Protein AF-A0A7Z1R4E0-F1 (afdb_monomer_lite)

Secondary structure (DSSP, 8-state):
-HHHHHHHHHHHHHHHHHHHHTSS--S--HHHHHHHHHHHHHHHHHS-TT-HHHHHHHHHHHHHHHHHHHHHHHHHHHHHHHHHHHTHHHHHHHHHHHHHHHSS--SSGGGSTT-PPSS--SSS--SEEEEE-SSSEEEEESSSS-EEEB-SSS--EEE----

Foldseek 3Di:
DLVVQLVVLLVQLLQLLLVQLLAPPPDCDPVSVVSLVVSLVSQLVSFDPVDNVRSNVSSVSSNVSSVNSNVNSNVLQVQQVVFCVVCVVVLVVLQVVVCVVPVAGDQDPVPSPPDDDTSDGDPDHRQWDKHADPQAIFIAGPHDQWGQTDGPPDDRDGPGPPD

Radius of gyration: 21.43 Å; chains: 1; bounding box: 46×34×62 Å

Structure (mmCIF, N/CA/C/O backbone):
data_AF-A0A7Z1R4E0-F1
#
_entry.id   AF-A0A7Z1R4E0-F1
#
loop_
_atom_site.group_PDB
_atom_site.id
_atom_site.type_symbol
_atom_site.label_atom_id
_atom_site.label_alt_id
_atom_site.label_comp_id
_atom_site.label_asym_id
_atom_site.label_entity_id
_atom_site.label_seq_id
_atom_site.pdbx_PDB_ins_code
_atom_site.Cartn_x
_atom_site.Cartn_y
_atom_site.Cartn_z
_atom_site.occupancy
_atom_site.B_iso_or_equiv
_atom_site.auth_seq_id
_atom_site.auth_comp_id
_atom_site.auth_asym_id
_atom_site.auth_atom_id
_atom_site.pdbx_PDB_model_num
ATOM 1 N N . MET A 1 1 ? 12.544 -14.744 -26.810 1.00 80.50 1 MET A N 1
ATOM 2 C CA . MET A 1 1 ? 12.837 -14.644 -25.360 1.00 80.50 1 MET A CA 1
ATOM 3 C C . MET A 1 1 ? 13.083 -13.208 -24.886 1.00 80.50 1 MET A C 1
ATOM 5 O O . MET A 1 1 ? 12.395 -12.792 -23.970 1.00 80.50 1 MET A O 1
ATOM 9 N N . ARG A 1 2 ? 13.963 -12.410 -25.522 1.00 84.06 2 ARG A N 1
ATOM 10 C CA . ARG A 1 2 ? 14.239 -11.011 -25.100 1.00 84.06 2 ARG A CA 1
ATOM 11 C C . ARG A 1 2 ? 13.011 -10.095 -25.040 1.00 84.06 2 ARG A C 1
ATOM 13 O O . ARG A 1 2 ? 12.852 -9.381 -24.065 1.00 84.06 2 ARG A O 1
ATOM 20 N N . VAL A 1 3 ? 12.133 -10.156 -26.043 1.00 86.38 3 VAL A N 1
ATOM 21 C CA . VAL A 1 3 ? 10.902 -9.343 -26.074 1.00 86.38 3 VAL A CA 1
ATOM 22 C C . VAL A 1 3 ? 9.971 -9.690 -24.910 1.00 86.38 3 VAL A C 1
ATOM 24 O O . VAL A 1 3 ? 9.462 -8.793 -24.254 1.00 86.38 3 VAL A O 1
ATOM 27 N N . LEU A 1 4 ? 9.805 -10.980 -24.604 1.00 91.50 4 LEU A N 1
ATOM 28 C CA . LEU A 1 4 ? 8.996 -11.430 -23.469 1.00 91.50 4 LEU A CA 1
ATOM 29 C C . LEU A 1 4 ? 9.580 -10.937 -22.135 1.00 91.50 4 LEU A C 1
ATOM 31 O O . LEU A 1 4 ? 8.850 -10.397 -21.316 1.00 91.50 4 LEU A O 1
ATOM 35 N N . LEU A 1 5 ? 10.901 -11.047 -21.951 1.00 92.62 5 LEU A N 1
ATOM 36 C CA . LEU A 1 5 ? 11.580 -10.515 -20.764 1.00 92.62 5 LEU A CA 1
ATOM 37 C C . LEU A 1 5 ? 11.427 -8.995 -20.644 1.00 92.62 5 LEU A C 1
ATOM 39 O O . LEU A 1 5 ? 11.189 -8.496 -19.551 1.00 92.62 5 LEU A O 1
ATOM 43 N N . LEU A 1 6 ? 11.516 -8.263 -21.757 1.00 90.94 6 LEU A N 1
ATOM 44 C CA . LEU A 1 6 ? 11.304 -6.819 -21.763 1.00 90.94 6 LEU A CA 1
ATOM 45 C C . LEU A 1 6 ? 9.876 -6.468 -21.330 1.00 90.94 6 LEU A C 1
ATOM 47 O O . LEU A 1 6 ? 9.701 -5.599 -20.486 1.00 90.94 6 LEU A O 1
ATOM 51 N N . VAL A 1 7 ? 8.865 -7.170 -21.846 1.00 93.12 7 VAL A N 1
ATOM 52 C CA . VAL A 1 7 ? 7.467 -6.977 -21.427 1.00 93.12 7 VAL A CA 1
ATOM 53 C C . VAL A 1 7 ? 7.299 -7.241 -19.929 1.00 93.12 7 VAL A C 1
ATOM 55 O O . VAL A 1 7 ? 6.649 -6.451 -19.249 1.00 93.12 7 VAL A O 1
ATOM 58 N N . VAL A 1 8 ? 7.928 -8.293 -19.395 1.00 94.88 8 VAL A N 1
ATOM 59 C CA . VAL A 1 8 ? 7.907 -8.588 -17.952 1.00 94.88 8 VAL A CA 1
ATOM 60 C C . VAL A 1 8 ? 8.548 -7.460 -17.142 1.00 94.88 8 VAL A C 1
ATOM 62 O O . VAL A 1 8 ? 7.978 -7.049 -16.137 1.00 94.88 8 VAL A O 1
ATOM 65 N N . VAL A 1 9 ? 9.685 -6.910 -17.582 1.00 93.81 9 VAL A N 1
ATOM 66 C CA . VAL A 1 9 ? 10.341 -5.774 -16.907 1.00 93.81 9 VAL A CA 1
ATOM 67 C C . VAL A 1 9 ? 9.467 -4.520 -16.937 1.00 93.81 9 VAL A C 1
ATOM 69 O O . VAL A 1 9 ? 9.341 -3.839 -15.924 1.00 93.81 9 VAL A O 1
ATOM 72 N N . LEU A 1 10 ? 8.825 -4.225 -18.067 1.00 93.31 10 LEU A N 1
ATOM 73 C CA . LEU A 1 10 ? 7.917 -3.083 -18.190 1.00 93.31 10 LEU A CA 1
ATOM 74 C C . LEU A 1 10 ? 6.690 -3.236 -17.276 1.00 93.31 10 LEU A C 1
ATOM 76 O O . LEU A 1 10 ? 6.317 -2.288 -16.585 1.00 93.31 10 LEU A O 1
ATOM 80 N N . ALA A 1 11 ? 6.108 -4.437 -17.209 1.00 94.62 11 ALA A N 1
ATOM 81 C CA . ALA A 1 11 ? 5.014 -4.742 -16.289 1.00 94.62 11 ALA A CA 1
ATOM 82 C C . ALA A 1 11 ? 5.458 -4.641 -14.819 1.00 94.62 11 ALA A C 1
ATOM 84 O O . ALA A 1 11 ? 4.770 -4.020 -14.011 1.00 94.62 11 ALA A O 1
ATOM 85 N N . ALA A 1 12 ? 6.632 -5.180 -14.478 1.00 93.69 12 ALA A N 1
ATOM 86 C CA . ALA A 1 12 ? 7.207 -5.078 -13.139 1.00 93.69 12 ALA A CA 1
ATOM 87 C C . ALA A 1 12 ? 7.490 -3.623 -12.742 1.00 93.69 12 ALA A C 1
ATOM 89 O O . ALA A 1 12 ? 7.314 -3.262 -11.584 1.00 93.69 12 ALA A O 1
ATOM 90 N N . SER A 1 13 ? 7.873 -2.774 -13.697 1.00 92.12 13 SER A N 1
ATOM 91 C CA . SER A 1 13 ? 8.083 -1.348 -13.466 1.00 92.12 13 SER A CA 1
ATOM 92 C C . SER A 1 13 ? 6.780 -0.638 -13.083 1.00 92.12 13 SER A C 1
ATOM 94 O O . SER A 1 13 ? 6.743 0.080 -12.084 1.00 92.12 13 SER A O 1
ATOM 96 N N . LEU A 1 14 ? 5.688 -0.915 -13.804 1.00 93.19 14 LEU A N 1
ATOM 97 C CA . LEU A 1 14 ? 4.356 -0.392 -13.485 1.00 93.19 14 LEU A CA 1
ATOM 98 C C . LEU A 1 14 ? 3.866 -0.874 -12.109 1.00 93.19 14 LEU A C 1
ATOM 100 O O . LEU A 1 14 ? 3.466 -0.064 -11.273 1.00 93.19 14 LEU A O 1
ATOM 104 N N . VAL A 1 15 ? 3.924 -2.187 -11.861 1.00 92.50 15 VAL A N 1
ATOM 105 C CA . VAL A 1 15 ? 3.482 -2.793 -10.593 1.00 92.50 15 VAL A CA 1
ATOM 106 C C . VAL A 1 15 ? 4.349 -2.320 -9.428 1.00 92.50 15 VAL A C 1
ATOM 108 O O . VAL A 1 15 ? 3.823 -2.011 -8.364 1.00 92.50 15 VAL A O 1
ATOM 111 N N . GLY A 1 16 ? 5.663 -2.205 -9.631 1.00 89.06 16 GLY A N 1
ATOM 112 C CA . GLY A 1 16 ? 6.600 -1.676 -8.647 1.00 89.06 16 GLY A CA 1
ATOM 113 C C . GLY A 1 16 ? 6.265 -0.237 -8.272 1.00 89.06 16 GLY A C 1
ATOM 114 O O . GLY A 1 16 ? 6.111 0.059 -7.091 1.00 89.06 16 GLY A O 1
ATOM 115 N N . GLY A 1 17 ? 6.062 0.641 -9.259 1.00 87.88 17 GLY A N 1
ATOM 116 C CA . GLY A 1 17 ? 5.640 2.020 -9.007 1.00 87.88 17 GLY A CA 1
ATOM 117 C C . GLY A 1 17 ? 4.354 2.084 -8.181 1.00 87.88 17 GLY A C 1
ATOM 118 O O . GLY A 1 17 ? 4.306 2.775 -7.163 1.00 87.88 17 GLY A O 1
ATOM 119 N N . PHE A 1 18 ? 3.345 1.300 -8.571 1.00 88.50 18 PHE A N 1
ATOM 120 C CA . PHE A 1 18 ? 2.064 1.213 -7.865 1.00 88.50 18 PHE A CA 1
ATOM 121 C C . PHE A 1 18 ? 2.222 0.723 -6.423 1.00 88.50 18 PHE A C 1
ATOM 123 O O . PHE A 1 18 ? 1.687 1.326 -5.494 1.00 88.50 18 PHE A O 1
ATOM 130 N N . PHE A 1 19 ? 3.003 -0.336 -6.216 1.00 87.25 19 PHE A N 1
ATOM 131 C CA . PHE A 1 19 ? 3.208 -0.933 -4.903 1.00 87.25 19 PHE A CA 1
ATOM 132 C C . PHE A 1 19 ? 4.004 -0.031 -3.952 1.00 87.25 19 PHE A C 1
ATOM 134 O O . PHE A 1 19 ? 3.676 0.038 -2.767 1.00 87.25 19 PHE A O 1
ATOM 141 N N . PHE A 1 20 ? 5.046 0.651 -4.443 1.00 83.06 20 PHE A N 1
ATOM 142 C CA . PHE A 1 20 ? 5.930 1.467 -3.604 1.00 83.06 20 PHE A CA 1
ATOM 143 C C . PHE A 1 20 ? 5.382 2.859 -3.302 1.00 83.06 20 PHE A C 1
ATOM 145 O O . PHE A 1 20 ? 5.610 3.347 -2.202 1.00 83.06 20 PHE A O 1
ATOM 152 N N . ARG A 1 21 ? 4.597 3.476 -4.198 1.00 77.81 21 ARG A N 1
ATOM 153 C CA . ARG A 1 21 ? 3.810 4.663 -3.811 1.00 77.81 21 ARG A CA 1
ATOM 154 C C . ARG A 1 21 ? 2.690 4.322 -2.839 1.00 77.81 21 ARG A C 1
ATOM 156 O O . ARG A 1 21 ? 2.123 5.202 -2.207 1.00 77.81 21 ARG A O 1
ATOM 163 N N . GLY A 1 22 ? 2.357 3.041 -2.740 1.00 60.88 22 GLY A N 1
ATOM 164 C CA . GLY A 1 22 ? 1.432 2.556 -1.745 1.00 60.88 22 GLY A CA 1
ATOM 165 C C . GLY A 1 22 ? 1.913 2.706 -0.297 1.00 60.88 22 GLY A C 1
ATOM 166 O O . GLY A 1 22 ? 1.099 2.425 0.583 1.00 60.88 22 GLY A O 1
ATOM 167 N N . ASP A 1 23 ? 3.167 3.116 -0.061 1.00 61.47 23 ASP A N 1
ATOM 168 C CA . ASP A 1 23 ? 3.634 3.690 1.208 1.00 61.47 23 ASP A CA 1
ATOM 169 C C . ASP A 1 23 ? 3.347 5.194 1.264 1.00 61.47 23 ASP A C 1
ATOM 171 O O . ASP A 1 23 ? 3.570 5.928 0.301 1.00 61.47 23 ASP A O 1
ATOM 175 N N . VAL A 1 24 ? 2.850 5.650 2.410 1.00 54.19 24 VAL A N 1
ATOM 176 C CA . VAL A 1 24 ? 2.409 7.037 2.641 1.00 54.19 24 VAL A CA 1
ATOM 177 C C . VAL A 1 24 ? 3.581 7.988 2.883 1.00 54.19 24 VAL A C 1
ATOM 179 O O . VAL A 1 24 ? 3.408 9.206 2.790 1.00 54.19 24 VAL A O 1
ATOM 182 N N . ASP A 1 25 ? 4.786 7.459 3.109 1.00 57.22 25 ASP A N 1
ATOM 183 C CA . ASP A 1 25 ? 6.001 8.260 3.065 1.00 57.22 25 ASP A CA 1
ATOM 184 C C . ASP A 1 25 ? 6.111 8.905 1.680 1.00 57.22 25 ASP A C 1
ATOM 186 O O . ASP A 1 25 ? 6.398 8.277 0.662 1.00 57.22 25 ASP A O 1
ATOM 190 N N . HIS A 1 26 ? 5.856 10.214 1.623 1.00 54.84 26 HIS A N 1
ATOM 191 C CA . HIS A 1 26 ? 6.003 10.980 0.387 1.00 54.84 26 HIS A CA 1
ATOM 192 C C . HIS A 1 26 ? 7.460 11.035 -0.089 1.00 54.84 26 HIS A C 1
ATOM 194 O O . HIS A 1 26 ? 7.712 11.477 -1.215 1.00 54.84 26 HIS A O 1
ATOM 200 N N . SER A 1 27 ? 8.399 10.604 0.758 1.00 63.50 27 SER A N 1
ATOM 201 C CA . SER A 1 27 ? 9.791 10.405 0.404 1.00 63.50 27 SER A CA 1
ATOM 202 C C . SER A 1 27 ? 9.921 9.208 -0.540 1.00 63.50 27 SER A C 1
ATOM 204 O O . SER A 1 27 ? 9.254 8.182 -0.421 1.00 63.50 27 SER A O 1
ATOM 206 N N . VAL A 1 28 ? 10.779 9.347 -1.547 1.00 68.12 28 VAL A N 1
ATOM 207 C CA . VAL A 1 28 ? 11.086 8.218 -2.421 1.00 68.12 28 VAL A CA 1
ATOM 208 C C . VAL A 1 28 ? 11.915 7.233 -1.602 1.00 68.12 28 VAL A C 1
ATOM 210 O O . VAL A 1 28 ? 13.084 7.492 -1.318 1.00 68.12 28 VAL A O 1
ATOM 213 N N . SER A 1 29 ? 11.303 6.122 -1.194 1.00 78.38 29 SER A N 1
ATOM 214 C CA . SER A 1 29 ? 11.985 5.109 -0.392 1.00 78.38 29 SER A CA 1
ATOM 215 C C . SER A 1 29 ? 13.183 4.531 -1.157 1.00 78.38 29 SER A C 1
ATOM 217 O O . SER A 1 29 ? 13.137 4.343 -2.378 1.00 78.38 29 SER A O 1
ATOM 219 N N . ALA A 1 30 ? 14.279 4.226 -0.453 1.00 83.88 30 ALA A N 1
ATOM 220 C CA . ALA A 1 30 ? 15.461 3.622 -1.075 1.00 83.88 30 ALA A CA 1
ATOM 221 C C . ALA A 1 30 ? 15.127 2.351 -1.896 1.00 83.88 30 ALA A C 1
ATOM 223 O O . ALA A 1 30 ? 15.632 2.227 -3.015 1.00 83.88 30 ALA A O 1
ATOM 224 N N . PRO A 1 31 ? 14.225 1.451 -1.441 1.00 86.06 31 PRO A N 1
ATOM 225 C CA . PRO A 1 31 ? 13.770 0.317 -2.244 1.00 86.06 31 PRO A CA 1
ATOM 226 C C . PRO A 1 31 ? 13.105 0.720 -3.566 1.00 86.06 31 PRO A C 1
ATOM 228 O O . PRO A 1 31 ? 13.364 0.086 -4.588 1.00 86.06 31 PRO A O 1
ATOM 231 N N . ALA A 1 32 ? 12.300 1.789 -3.581 1.00 87.00 32 ALA A N 1
ATOM 232 C CA . ALA A 1 32 ? 11.655 2.273 -4.799 1.00 87.00 32 ALA A CA 1
ATOM 233 C C . ALA A 1 32 ? 12.684 2.746 -5.836 1.00 87.00 32 ALA A C 1
ATOM 235 O O . ALA A 1 32 ? 12.584 2.391 -7.012 1.00 87.00 32 ALA A O 1
ATOM 236 N N . VAL A 1 33 ? 13.708 3.489 -5.396 1.00 88.94 33 VAL A N 1
ATOM 237 C CA . VAL A 1 33 ? 14.808 3.940 -6.265 1.00 88.94 33 VAL A CA 1
ATOM 238 C C . VAL A 1 33 ? 15.584 2.751 -6.823 1.00 88.94 33 VAL A C 1
ATOM 240 O O . VAL A 1 33 ? 15.899 2.728 -8.015 1.00 88.94 33 VAL A O 1
ATOM 243 N N . ILE A 1 34 ? 15.873 1.750 -5.987 1.00 91.00 34 ILE A N 1
ATOM 244 C CA . ILE A 1 34 ? 16.573 0.530 -6.403 1.00 91.00 34 ILE A CA 1
ATOM 245 C C . ILE A 1 34 ? 15.758 -0.203 -7.472 1.00 91.00 34 ILE A C 1
ATOM 247 O O . ILE A 1 34 ? 16.294 -0.531 -8.529 1.00 91.00 34 ILE A O 1
ATOM 251 N N . VAL A 1 35 ? 14.461 -0.413 -7.245 1.00 91.19 35 VAL A N 1
ATOM 252 C CA . VAL A 1 35 ? 13.577 -1.130 -8.180 1.00 91.19 35 VAL A CA 1
ATOM 253 C C . VAL A 1 35 ? 13.442 -0.381 -9.501 1.00 91.19 35 VAL A C 1
ATOM 255 O O . VAL A 1 35 ? 13.573 -0.998 -10.560 1.00 91.19 35 VAL A O 1
ATOM 258 N N . LEU A 1 36 ? 13.251 0.940 -9.461 1.00 93.06 36 LEU A N 1
ATOM 259 C CA . LEU A 1 36 ? 13.246 1.783 -10.655 1.00 93.06 36 LEU A CA 1
ATOM 260 C C . LEU A 1 36 ? 14.563 1.639 -11.429 1.00 93.06 36 LEU A C 1
ATOM 262 O O . LEU A 1 36 ? 14.547 1.370 -12.629 1.00 93.06 36 LEU A O 1
ATOM 266 N N . SER A 1 37 ? 15.698 1.757 -10.737 1.00 92.94 37 SER A N 1
ATOM 267 C CA . SER A 1 37 ? 17.030 1.667 -11.345 1.00 92.94 37 SER A CA 1
ATOM 268 C C . SER A 1 37 ? 17.261 0.304 -11.999 1.00 92.94 37 SER A C 1
ATOM 270 O O . SER A 1 37 ? 17.707 0.237 -13.144 1.00 92.94 37 SER A O 1
ATOM 272 N N . VAL A 1 38 ? 16.895 -0.787 -11.319 1.00 94.50 38 VAL A N 1
ATOM 273 C CA . VAL A 1 38 ? 16.990 -2.153 -11.853 1.00 94.50 38 VAL A CA 1
ATOM 274 C C . VAL A 1 38 ? 16.097 -2.323 -13.081 1.00 94.50 38 VAL A C 1
ATOM 276 O O . VAL A 1 38 ? 16.554 -2.869 -14.082 1.00 94.50 38 VAL A O 1
ATOM 279 N N . CYS A 1 39 ? 14.856 -1.826 -13.051 1.00 92.50 39 CYS A N 1
ATOM 280 C CA . CYS A 1 39 ? 13.940 -1.923 -14.190 1.00 92.50 39 CYS A CA 1
ATOM 281 C C . CYS A 1 39 ? 14.452 -1.141 -15.406 1.00 92.50 39 CYS A C 1
ATOM 283 O O . CYS A 1 39 ? 14.413 -1.653 -16.524 1.00 92.50 39 CYS A O 1
ATOM 285 N N . VAL A 1 40 ? 14.971 0.071 -15.198 1.00 93.62 40 VAL A N 1
ATOM 286 C CA . VAL A 1 40 ? 15.526 0.916 -16.266 1.00 93.62 40 VAL A CA 1
ATOM 287 C C . VAL A 1 40 ? 16.773 0.276 -16.880 1.00 93.62 40 VAL A C 1
ATOM 289 O O . VAL A 1 40 ? 16.865 0.171 -18.103 1.00 93.62 40 VAL A O 1
ATOM 292 N N . LEU A 1 41 ? 17.702 -0.217 -16.053 1.00 93.25 41 LEU A N 1
ATOM 293 C CA . LEU A 1 41 ? 18.907 -0.909 -16.523 1.00 93.25 41 LEU A CA 1
ATOM 294 C C . LEU A 1 41 ? 18.563 -2.213 -17.252 1.00 93.25 41 LEU A C 1
ATOM 296 O O . LEU A 1 41 ? 19.108 -2.489 -18.320 1.00 93.25 41 LEU A O 1
ATOM 300 N N . ALA A 1 42 ? 17.631 -3.004 -16.718 1.00 91.94 42 ALA A N 1
ATOM 301 C CA . ALA A 1 42 ? 17.180 -4.231 -17.363 1.00 91.94 42 ALA A CA 1
ATOM 302 C C . ALA A 1 42 ? 16.495 -3.944 -18.708 1.00 91.94 42 ALA A C 1
ATOM 304 O O . ALA A 1 42 ? 16.758 -4.646 -19.684 1.00 91.94 42 ALA A O 1
ATOM 305 N N . ALA A 1 43 ? 15.672 -2.895 -18.799 1.00 90.06 43 ALA A N 1
ATOM 306 C CA . ALA A 1 43 ? 15.035 -2.483 -20.047 1.00 90.06 43 ALA A CA 1
ATOM 307 C C . ALA A 1 43 ? 16.057 -1.996 -21.091 1.00 90.06 43 ALA A C 1
ATOM 309 O O . ALA A 1 43 ? 15.943 -2.358 -22.264 1.00 90.06 43 ALA A O 1
ATOM 310 N N . ASP A 1 44 ? 17.089 -1.253 -20.677 1.00 91.25 44 ASP A N 1
ATOM 311 C CA . ASP A 1 44 ? 18.187 -0.841 -21.562 1.00 91.25 44 ASP A CA 1
ATOM 312 C C . ASP A 1 44 ? 18.981 -2.045 -22.104 1.00 91.25 44 ASP A C 1
ATOM 314 O O . ASP A 1 44 ? 19.273 -2.111 -23.304 1.00 91.25 44 ASP A O 1
ATOM 318 N N . LEU A 1 45 ? 19.298 -3.020 -21.242 1.00 90.06 45 LEU A N 1
ATOM 319 C CA . LEU A 1 45 ? 20.043 -4.234 -21.605 1.00 90.06 45 LEU A CA 1
ATOM 320 C C . LEU A 1 45 ? 19.229 -5.191 -22.489 1.00 90.06 45 LEU A C 1
ATOM 322 O O . LEU A 1 45 ? 19.789 -5.864 -23.358 1.00 90.06 45 LEU A O 1
ATOM 326 N N . LEU A 1 46 ? 17.913 -5.266 -22.271 1.00 89.12 46 LEU A N 1
ATOM 327 C CA . LEU A 1 46 ? 16.996 -6.121 -23.033 1.00 89.12 46 LEU A CA 1
ATOM 328 C C . LEU A 1 46 ? 16.496 -5.471 -24.330 1.00 89.12 46 LEU A C 1
ATOM 330 O O . LEU A 1 46 ? 15.978 -6.181 -25.200 1.00 89.12 46 LEU A O 1
ATOM 334 N N . GLY A 1 47 ? 16.672 -4.155 -24.479 1.00 82.06 47 GLY A N 1
ATOM 335 C CA . GLY A 1 47 ? 16.392 -3.418 -25.707 1.00 82.06 47 GLY A CA 1
ATOM 336 C C . GLY A 1 47 ? 17.189 -3.930 -26.916 1.00 82.06 47 GLY A C 1
ATOM 337 O O . GLY A 1 47 ? 18.128 -4.722 -26.805 1.00 82.06 47 GLY A O 1
ATOM 338 N N . SER A 1 48 ? 16.801 -3.500 -28.121 1.00 83.19 48 SER A N 1
ATOM 339 C CA . SER A 1 48 ? 17.404 -4.021 -29.357 1.00 83.19 48 SER A CA 1
ATOM 340 C C . SER A 1 48 ? 18.921 -3.772 -29.396 1.00 83.19 48 SER A C 1
ATOM 342 O O . SER A 1 48 ? 19.347 -2.617 -29.402 1.00 83.19 48 SER A O 1
ATOM 344 N N . PRO A 1 49 ? 19.768 -4.814 -29.512 1.00 78.19 49 PRO A N 1
ATOM 345 C CA . PRO A 1 49 ? 21.224 -4.648 -29.492 1.00 78.19 49 PRO A CA 1
ATOM 346 C C . PRO A 1 49 ? 21.748 -3.881 -30.712 1.00 78.19 49 PRO A C 1
ATOM 348 O O . PRO A 1 49 ? 22.856 -3.358 -30.686 1.00 78.19 49 PRO A O 1
ATOM 351 N N . LYS A 1 50 ? 20.952 -3.820 -31.787 1.00 82.75 50 LYS A N 1
ATOM 352 C CA . LYS A 1 50 ? 21.316 -3.178 -33.053 1.00 82.75 50 LYS A CA 1
ATOM 353 C C . LYS A 1 50 ? 21.003 -1.682 -33.083 1.00 82.75 50 LYS A C 1
ATOM 355 O O . LYS A 1 50 ? 21.446 -1.001 -33.997 1.00 82.75 50 LYS A O 1
ATOM 360 N N . SER A 1 51 ? 20.226 -1.173 -32.125 1.00 86.44 51 SER A N 1
ATOM 361 C CA . SER A 1 51 ? 19.772 0.215 -32.127 1.00 86.44 51 SER A CA 1
ATOM 362 C C . SER A 1 51 ? 19.871 0.831 -30.738 1.00 86.44 51 SER A C 1
ATOM 364 O O . SER A 1 51 ? 19.126 0.484 -29.820 1.00 86.44 51 SER A O 1
ATOM 366 N N . ARG A 1 52 ? 20.773 1.808 -30.601 1.00 87.12 52 ARG A N 1
ATOM 367 C CA . ARG A 1 52 ? 20.919 2.599 -29.374 1.00 87.12 52 ARG A CA 1
ATOM 368 C C . ARG A 1 52 ? 19.644 3.384 -29.049 1.00 87.12 52 ARG A C 1
ATOM 370 O O . ARG A 1 52 ? 19.294 3.497 -27.881 1.00 87.12 52 ARG A O 1
ATOM 377 N N . THR A 1 53 ? 18.920 3.861 -30.064 1.00 88.88 53 THR A N 1
ATOM 378 C CA . THR A 1 53 ? 17.654 4.586 -29.869 1.00 88.88 53 THR A CA 1
ATOM 379 C C . THR A 1 53 ? 16.556 3.673 -29.335 1.00 88.88 53 THR A C 1
ATOM 381 O O . THR A 1 53 ? 15.809 4.078 -28.452 1.00 88.88 53 THR A O 1
ATOM 384 N N . ALA A 1 54 ? 16.499 2.417 -29.787 1.00 85.81 54 ALA A N 1
ATOM 385 C CA . ALA A 1 54 ? 15.539 1.441 -29.275 1.00 85.81 54 ALA A CA 1
ATOM 386 C C . ALA A 1 54 ? 15.817 1.053 -27.810 1.00 85.81 54 ALA A C 1
ATOM 388 O O . ALA A 1 54 ? 14.877 0.850 -27.047 1.00 85.81 54 ALA A O 1
ATOM 389 N N . ARG A 1 55 ? 17.093 0.975 -27.404 1.00 88.81 55 ARG A N 1
ATOM 390 C CA . ARG A 1 55 ? 17.487 0.726 -26.003 1.00 88.81 55 ARG A CA 1
ATOM 391 C C . ARG A 1 55 ? 17.115 1.889 -25.089 1.00 88.81 55 ARG A C 1
ATOM 393 O O . ARG A 1 55 ? 16.423 1.683 -24.097 1.00 88.81 55 ARG A O 1
ATOM 400 N N . MET A 1 56 ? 17.468 3.113 -25.491 1.00 89.56 56 MET A N 1
ATOM 401 C CA . MET A 1 56 ? 17.070 4.319 -24.759 1.00 89.56 56 MET A CA 1
ATOM 402 C C . MET A 1 56 ? 15.545 4.448 -24.679 1.00 89.56 56 MET A C 1
ATOM 404 O O . MET A 1 56 ? 15.020 4.765 -23.618 1.00 89.56 56 MET A O 1
ATOM 408 N N . GLY A 1 57 ? 14.825 4.139 -25.762 1.00 91.62 57 GLY A N 1
ATOM 409 C CA . GLY A 1 57 ? 13.362 4.131 -25.769 1.00 91.62 57 GLY A CA 1
ATOM 410 C C . GLY A 1 57 ? 12.765 3.149 -24.757 1.00 91.62 57 GLY A C 1
ATOM 411 O O . GLY A 1 57 ? 11.836 3.509 -24.041 1.00 91.62 57 GLY A O 1
ATOM 412 N N . ALA A 1 58 ? 13.325 1.941 -24.640 1.00 90.62 58 ALA A N 1
ATOM 413 C CA . ALA A 1 58 ? 12.890 0.949 -23.656 1.00 90.62 58 ALA A CA 1
ATOM 414 C C . ALA A 1 58 ? 13.150 1.403 -22.207 1.00 90.62 58 ALA A C 1
ATOM 416 O O . ALA A 1 58 ? 12.276 1.257 -21.353 1.00 90.62 58 ALA A O 1
ATOM 417 N N . ALA A 1 59 ? 14.318 1.994 -21.943 1.00 92.19 59 ALA A N 1
ATOM 418 C CA . ALA A 1 59 ? 14.678 2.545 -20.637 1.00 92.19 59 ALA A CA 1
ATOM 419 C C . ALA A 1 59 ? 13.750 3.699 -20.216 1.00 92.19 59 ALA A C 1
ATOM 421 O O . ALA A 1 59 ? 13.236 3.713 -19.097 1.00 92.19 59 ALA A O 1
ATOM 422 N N . VAL A 1 60 ? 13.485 4.637 -21.134 1.00 94.81 60 VAL A N 1
ATOM 423 C CA . VAL A 1 60 ? 12.547 5.748 -20.910 1.00 94.81 60 VAL A CA 1
ATOM 424 C C . VAL A 1 60 ? 11.139 5.217 -20.662 1.00 94.81 60 VAL A C 1
ATOM 426 O O . VAL A 1 60 ? 10.483 5.654 -19.721 1.00 94.81 60 VAL A O 1
ATOM 429 N N . LEU A 1 61 ? 10.685 4.243 -21.456 1.00 94.50 61 LEU A N 1
ATOM 430 C CA . LEU A 1 61 ? 9.364 3.646 -21.286 1.00 94.50 61 LEU A CA 1
ATOM 431 C C . LEU A 1 61 ? 9.208 2.974 -19.917 1.00 94.50 61 LEU A C 1
ATOM 433 O O . LEU A 1 61 ? 8.169 3.143 -19.287 1.00 94.50 61 LEU A O 1
ATOM 437 N N . ALA A 1 62 ? 10.233 2.268 -19.429 1.00 93.94 62 ALA A N 1
ATOM 438 C CA . ALA A 1 62 ? 10.224 1.710 -18.078 1.00 93.94 62 ALA A CA 1
ATOM 439 C C . ALA A 1 62 ? 10.064 2.817 -17.023 1.00 93.94 62 ALA A C 1
ATOM 441 O O . ALA A 1 62 ? 9.171 2.741 -16.187 1.00 93.94 62 ALA A O 1
ATOM 442 N N . GLY A 1 63 ? 10.849 3.896 -17.112 1.00 93.69 63 GLY A N 1
ATOM 443 C CA . GLY A 1 63 ? 10.724 5.034 -16.194 1.00 93.69 63 GLY A CA 1
ATOM 444 C C . GLY A 1 63 ? 9.334 5.683 -16.216 1.00 93.69 63 GLY A C 1
ATOM 445 O O . GLY A 1 63 ? 8.769 5.973 -15.162 1.00 93.69 63 GLY A O 1
ATOM 446 N N . VAL A 1 64 ? 8.747 5.854 -17.404 1.00 96.00 64 VAL A N 1
ATOM 447 C CA . VAL A 1 64 ? 7.383 6.384 -17.561 1.00 96.00 64 VAL A CA 1
ATOM 448 C C . VAL A 1 64 ? 6.354 5.445 -16.935 1.00 96.00 64 VAL A C 1
ATOM 450 O O . VAL A 1 64 ? 5.493 5.905 -16.189 1.00 96.00 64 VAL A O 1
ATOM 453 N N . LEU A 1 65 ? 6.442 4.138 -17.186 1.00 95.00 65 LEU A N 1
ATOM 454 C CA . LEU A 1 65 ? 5.527 3.159 -16.595 1.00 95.00 65 LEU A CA 1
ATOM 455 C C . LEU A 1 65 ? 5.638 3.122 -15.072 1.00 95.00 65 LEU A C 1
ATOM 457 O O . LEU A 1 65 ? 4.611 3.069 -14.400 1.00 95.00 65 LEU A O 1
ATOM 461 N N . PHE A 1 66 ? 6.849 3.221 -14.524 1.00 93.94 66 PHE A N 1
ATOM 462 C CA . PHE A 1 66 ? 7.036 3.355 -13.083 1.00 93.94 66 PHE A CA 1
ATOM 463 C C . PHE A 1 66 ? 6.334 4.601 -12.538 1.00 93.94 66 PHE A C 1
ATOM 465 O O . PHE A 1 66 ? 5.608 4.509 -11.554 1.00 93.94 66 PHE A O 1
ATOM 472 N N . ALA A 1 67 ? 6.503 5.756 -13.189 1.00 91.69 67 ALA A N 1
ATOM 473 C CA . ALA A 1 67 ? 5.872 7.007 -12.769 1.00 91.69 67 ALA A CA 1
ATOM 474 C C . ALA A 1 67 ? 4.336 6.944 -12.852 1.00 91.69 67 ALA A C 1
ATOM 476 O O . ALA A 1 67 ? 3.646 7.435 -11.959 1.00 91.69 67 ALA A O 1
ATOM 477 N N . VAL A 1 68 ? 3.794 6.300 -13.889 1.00 94.00 68 VAL A N 1
ATOM 478 C CA . VAL A 1 68 ? 2.351 6.045 -14.021 1.00 94.00 68 VAL A CA 1
ATOM 479 C C . VAL A 1 68 ? 1.861 5.131 -12.901 1.00 94.00 68 VAL A C 1
ATOM 481 O O . VAL A 1 68 ? 0.866 5.446 -12.253 1.00 94.00 68 VAL A O 1
ATOM 484 N N . GLY A 1 69 ? 2.572 4.034 -12.634 1.00 91.25 69 GLY A N 1
ATOM 485 C CA . GLY A 1 69 ? 2.258 3.125 -11.534 1.00 91.25 69 GLY A CA 1
ATOM 486 C C . GLY A 1 69 ? 2.251 3.860 -10.202 1.00 91.25 69 GLY A C 1
ATOM 487 O O . GLY A 1 69 ? 1.278 3.778 -9.461 1.00 91.25 69 GLY A O 1
ATOM 488 N N . TRP A 1 70 ? 3.289 4.658 -9.955 1.00 89.31 70 TRP A N 1
ATOM 489 C CA . TRP A 1 70 ? 3.415 5.513 -8.781 1.00 89.31 70 TRP A CA 1
ATOM 490 C C . TRP A 1 70 ? 2.202 6.434 -8.631 1.00 89.31 70 TRP A C 1
ATOM 492 O O . TRP A 1 70 ? 1.524 6.405 -7.610 1.00 89.31 70 TRP A O 1
ATOM 502 N N . TYR A 1 71 ? 1.849 7.191 -9.669 1.00 89.44 71 TYR A N 1
ATOM 503 C CA . TYR A 1 71 ? 0.673 8.062 -9.646 1.00 89.44 71 TYR A CA 1
ATOM 504 C C . TYR A 1 71 ? -0.626 7.304 -9.314 1.00 89.44 71 TYR A C 1
ATOM 506 O O . TYR A 1 71 ? -1.397 7.747 -8.461 1.00 89.44 71 TYR A O 1
ATOM 514 N N . LEU A 1 72 ? -0.849 6.143 -9.938 1.00 91.06 72 LEU A N 1
ATOM 515 C CA . LEU A 1 72 ? -2.030 5.312 -9.690 1.00 91.06 72 LEU A CA 1
ATOM 516 C C . LEU A 1 72 ? -2.072 4.762 -8.258 1.00 91.06 72 LEU A C 1
ATOM 518 O O . LEU A 1 72 ? -3.127 4.813 -7.630 1.00 91.06 72 LEU A O 1
ATOM 522 N N . GLY A 1 73 ? -0.939 4.300 -7.722 1.00 87.69 73 GLY A N 1
ATOM 523 C CA . GLY A 1 73 ? -0.838 3.841 -6.333 1.00 87.69 73 GLY A CA 1
ATOM 524 C C . GLY A 1 73 ? -1.121 4.963 -5.331 1.00 87.69 73 GLY A C 1
ATOM 525 O O . GLY A 1 73 ? -1.767 4.741 -4.312 1.00 87.69 73 GLY A O 1
ATOM 526 N N . GLY A 1 74 ? -0.719 6.196 -5.655 1.00 84.50 74 GLY A N 1
ATOM 527 C CA . GLY A 1 74 ? -1.027 7.373 -4.840 1.00 84.50 74 GLY A CA 1
ATOM 528 C C . GLY A 1 74 ? -2.518 7.703 -4.815 1.00 84.50 74 GLY A C 1
ATOM 529 O O . GLY A 1 74 ? -3.061 7.986 -3.753 1.00 84.50 74 GLY A O 1
ATOM 530 N N . ARG A 1 75 ? -3.192 7.614 -5.968 1.00 87.12 75 ARG A N 1
ATOM 531 C CA . ARG A 1 75 ? -4.647 7.806 -6.046 1.00 87.12 75 ARG A CA 1
ATOM 532 C C . ARG A 1 75 ? -5.424 6.720 -5.312 1.00 87.12 75 ARG A C 1
ATOM 534 O O . ARG A 1 75 ? -6.442 7.025 -4.702 1.00 87.12 75 ARG A O 1
ATOM 541 N N . GLU A 1 76 ? -4.968 5.472 -5.386 1.00 88.25 76 GLU A N 1
ATOM 542 C CA . GLU A 1 76 ? -5.563 4.364 -4.633 1.00 88.25 76 GLU A CA 1
ATOM 543 C C . GLU A 1 76 ? -5.452 4.611 -3.125 1.00 88.25 76 GLU A C 1
ATOM 545 O O . GLU A 1 76 ? -6.442 4.502 -2.407 1.00 88.25 76 GLU A O 1
ATOM 550 N N . LEU A 1 77 ? -4.266 4.997 -2.656 1.00 84.50 77 LEU A N 1
ATOM 551 C CA . LEU A 1 77 ? -4.033 5.324 -1.257 1.00 84.50 77 LEU A CA 1
ATOM 552 C C . LEU A 1 77 ? -4.904 6.500 -0.788 1.00 84.50 77 LEU A C 1
ATOM 554 O O . LEU A 1 77 ? -5.512 6.422 0.273 1.00 84.50 77 LEU A O 1
ATOM 558 N N . GLU A 1 78 ? -5.001 7.570 -1.578 1.00 83.31 78 GLU A N 1
ATOM 559 C CA . GLU A 1 78 ? -5.861 8.718 -1.269 1.00 83.31 78 GLU A CA 1
ATOM 560 C C . GLU A 1 78 ? -7.340 8.315 -1.192 1.00 83.31 78 GLU A C 1
ATOM 562 O O . GLU A 1 78 ? -8.041 8.702 -0.258 1.00 83.31 78 GLU A O 1
ATOM 567 N N . ALA A 1 79 ? -7.806 7.490 -2.133 1.00 86.31 79 ALA A N 1
ATOM 568 C CA . ALA A 1 79 ? -9.163 6.960 -2.113 1.00 86.31 79 ALA A CA 1
ATOM 569 C C . ALA A 1 79 ? -9.419 6.093 -0.870 1.00 86.31 79 ALA A C 1
ATOM 571 O O . ALA A 1 79 ? -10.448 6.263 -0.223 1.00 86.31 79 ALA A O 1
ATOM 572 N N . ALA A 1 80 ? -8.477 5.220 -0.501 1.00 86.19 80 ALA A N 1
ATOM 573 C CA . ALA A 1 80 ? -8.591 4.373 0.684 1.00 86.19 80 ALA A CA 1
ATOM 574 C C . ALA A 1 80 ? -8.617 5.194 1.983 1.00 86.19 80 ALA A C 1
ATOM 576 O O . ALA A 1 80 ? -9.437 4.935 2.857 1.00 86.19 80 ALA A O 1
ATOM 577 N N . THR A 1 81 ? -7.767 6.215 2.101 1.00 81.62 81 THR A N 1
ATOM 578 C CA . THR A 1 81 ? -7.758 7.110 3.267 1.00 81.62 81 THR A CA 1
ATOM 579 C C . THR A 1 81 ? -9.049 7.920 3.366 1.00 81.62 81 THR A C 1
ATOM 581 O O . THR A 1 81 ? -9.606 8.056 4.454 1.00 81.62 81 THR A O 1
ATOM 584 N N . ASN A 1 82 ? -9.558 8.427 2.239 1.00 84.38 82 ASN A N 1
ATOM 585 C CA . ASN A 1 82 ? -10.833 9.141 2.210 1.00 84.38 82 ASN A CA 1
ATOM 586 C C . ASN A 1 82 ? -12.003 8.227 2.594 1.00 84.38 82 ASN A C 1
ATOM 588 O O . ASN A 1 82 ? -12.873 8.659 3.343 1.00 84.38 82 ASN A O 1
ATOM 592 N N . ASP A 1 83 ? -12.001 6.972 2.138 1.00 86.81 83 ASP A N 1
ATOM 593 C CA . ASP A 1 83 ? -13.007 5.974 2.516 1.00 86.81 83 ASP A CA 1
ATOM 594 C C . ASP A 1 83 ? -12.987 5.700 4.028 1.00 86.81 83 ASP A C 1
ATOM 596 O O . ASP A 1 83 ? -14.024 5.758 4.687 1.00 86.81 83 ASP A O 1
ATOM 600 N N . CYS A 1 84 ? -11.802 5.514 4.621 1.00 83.19 84 CYS A N 1
ATOM 601 C CA . CYS A 1 84 ? -11.670 5.386 6.073 1.00 83.19 84 CYS A CA 1
ATOM 602 C C . CYS A 1 84 ? -12.174 6.623 6.827 1.00 83.19 84 CYS A C 1
ATOM 604 O O . CYS A 1 84 ? -12.834 6.476 7.853 1.00 83.19 84 CYS A O 1
ATOM 606 N N . ALA A 1 85 ? -11.892 7.830 6.331 1.00 81.06 85 ALA A N 1
ATOM 607 C CA . ALA A 1 85 ? -12.343 9.065 6.965 1.00 81.06 85 ALA A CA 1
ATOM 608 C C . ALA A 1 85 ? -13.867 9.241 6.874 1.00 81.06 85 ALA A C 1
ATOM 610 O O . ALA A 1 85 ? -14.497 9.646 7.847 1.00 81.06 85 ALA A O 1
ATOM 611 N N . GLN A 1 86 ? -14.469 8.919 5.726 1.00 84.75 86 GLN A N 1
ATOM 612 C CA . GLN A 1 86 ? -15.915 9.024 5.516 1.00 84.75 86 GLN A CA 1
ATOM 613 C C . GLN A 1 86 ? -16.695 7.999 6.342 1.00 84.75 86 GLN A C 1
ATOM 615 O O . GLN A 1 86 ? -17.751 8.323 6.880 1.00 84.75 86 GLN A O 1
ATOM 620 N N . ARG A 1 87 ? -16.162 6.782 6.472 1.00 85.56 87 ARG A N 1
ATOM 621 C CA . ARG A 1 87 ? -16.823 5.659 7.151 1.00 85.56 87 ARG A CA 1
ATOM 622 C C . ARG A 1 87 ? -16.353 5.460 8.594 1.00 85.56 87 ARG A C 1
ATOM 624 O O . ARG A 1 87 ? -16.685 4.456 9.218 1.00 85.56 87 ARG A O 1
ATOM 631 N N . ALA A 1 88 ? -15.607 6.414 9.152 1.00 81.00 88 ALA A N 1
ATOM 632 C CA . ALA A 1 88 ? -15.101 6.340 10.522 1.00 81.00 88 ALA A CA 1
ATOM 633 C C . ALA A 1 88 ? -16.233 6.175 11.553 1.00 81.00 88 ALA A C 1
ATOM 635 O O . ALA A 1 88 ? -16.116 5.382 12.487 1.00 81.00 88 ALA A O 1
ATOM 636 N N . GLU A 1 89 ? -17.352 6.875 11.355 1.00 80.25 89 GLU A N 1
ATOM 637 C CA . GLU A 1 89 ? -18.503 6.798 12.261 1.00 80.25 89 GLU A CA 1
ATOM 638 C C . GLU A 1 89 ? -19.252 5.462 12.150 1.00 80.25 89 GLU A C 1
ATOM 640 O O . GLU A 1 89 ? -19.713 4.919 13.155 1.00 80.25 89 GLU A O 1
ATOM 645 N N . GLU A 1 90 ? -19.305 4.870 10.953 1.00 87.06 9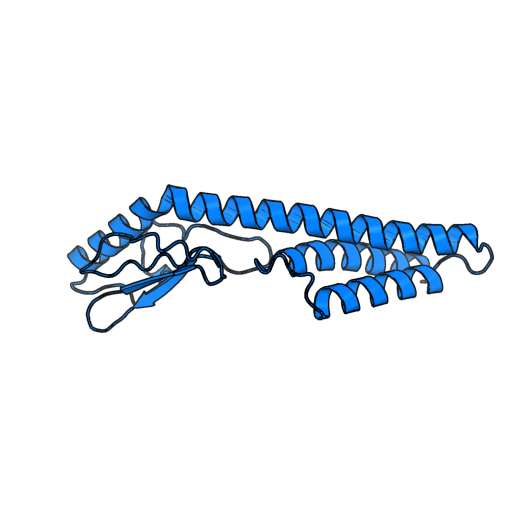0 GLU A N 1
ATOM 646 C CA . GLU A 1 90 ? -19.851 3.521 10.760 1.00 87.06 90 GLU A CA 1
ATOM 647 C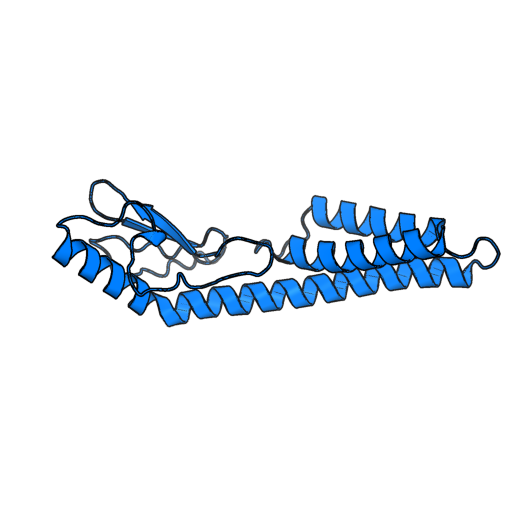 C . GLU A 1 90 ? -19.035 2.484 11.540 1.00 87.06 90 GLU A C 1
ATOM 649 O O . GLU A 1 90 ? -19.606 1.633 12.222 1.00 87.06 90 GLU A O 1
ATOM 654 N N . VAL A 1 91 ? -17.699 2.584 11.497 1.00 87.00 91 VAL A N 1
ATOM 655 C CA . VAL A 1 91 ? -16.800 1.697 12.255 1.00 87.00 91 VAL A CA 1
ATOM 656 C C . VAL A 1 91 ? -17.047 1.835 13.759 1.00 87.00 91 VAL A C 1
ATOM 658 O O . VAL A 1 91 ? -17.170 0.826 14.454 1.00 87.00 91 VAL A O 1
ATOM 661 N N . ARG A 1 92 ? -17.171 3.067 14.273 1.00 83.44 92 ARG A N 1
ATOM 662 C CA . ARG A 1 92 ? -17.455 3.315 15.699 1.00 83.44 92 ARG A CA 1
ATOM 663 C C . ARG A 1 92 ? -18.807 2.757 16.118 1.00 83.44 92 ARG A C 1
ATOM 665 O O . ARG A 1 92 ? -18.897 2.106 17.158 1.00 83.44 92 ARG A O 1
ATOM 672 N N . THR A 1 93 ? -19.831 2.963 15.295 1.00 87.00 93 THR A N 1
ATOM 673 C CA . THR A 1 93 ? -21.180 2.451 15.553 1.00 87.00 93 THR A CA 1
ATOM 674 C C . THR A 1 93 ? -21.173 0.925 15.597 1.00 87.00 93 THR A C 1
ATOM 676 O O . THR A 1 93 ? -21.655 0.340 16.562 1.00 87.00 93 THR A O 1
ATOM 679 N N . ALA A 1 94 ? -20.530 0.266 14.630 1.00 89.06 94 ALA A N 1
ATOM 680 C CA . ALA A 1 94 ? -20.425 -1.191 14.600 1.00 89.06 94 ALA A CA 1
ATOM 681 C C . ALA A 1 94 ? -19.651 -1.762 15.804 1.00 89.06 94 ALA A C 1
ATOM 683 O O . ALA A 1 94 ? -20.046 -2.787 16.366 1.00 89.06 94 ALA A O 1
ATOM 684 N N . LEU A 1 95 ? -18.571 -1.098 16.236 1.00 87.62 95 LEU A N 1
ATOM 685 C CA . LEU A 1 95 ? -17.824 -1.472 17.443 1.00 87.62 95 LEU A CA 1
ATOM 686 C C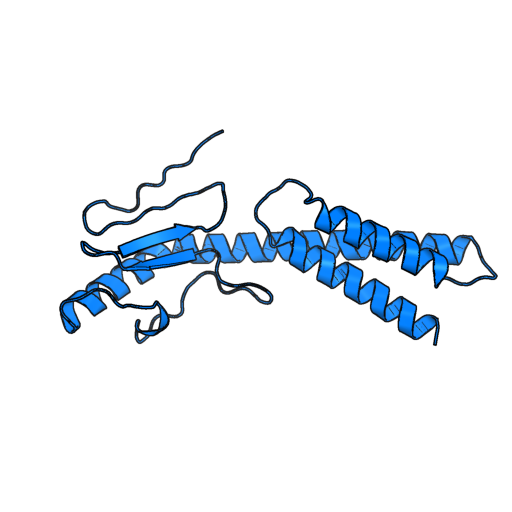 . LEU A 1 95 ? -18.685 -1.332 18.707 1.00 87.62 95 LEU A C 1
ATOM 688 O O . LEU A 1 95 ? -18.688 -2.232 19.552 1.00 87.62 95 LEU A O 1
ATOM 692 N N . ALA A 1 96 ? -19.446 -0.242 18.822 1.00 86.38 96 ALA A N 1
ATOM 693 C CA . ALA A 1 96 ? -20.362 -0.014 19.936 1.00 86.38 96 ALA A CA 1
ATOM 694 C C . ALA A 1 96 ? -21.499 -1.049 19.960 1.00 86.38 96 ALA A C 1
ATOM 696 O O . ALA A 1 96 ? -21.781 -1.630 21.007 1.00 86.38 96 ALA A O 1
ATOM 697 N N . GLU A 1 97 ? -22.107 -1.347 18.811 1.00 89.62 97 GLU A N 1
ATOM 698 C CA . GLU A 1 97 ? -23.137 -2.381 18.676 1.00 89.62 97 GLU A CA 1
ATOM 699 C C . GLU A 1 97 ? -22.605 -3.780 18.999 1.00 89.62 97 GLU A C 1
ATOM 701 O O . GLU A 1 97 ? -23.298 -4.586 19.625 1.00 89.62 97 GLU A O 1
ATOM 706 N N . HIS A 1 98 ? -21.376 -4.102 18.585 1.00 89.19 98 HIS A N 1
ATOM 707 C CA . HIS A 1 98 ? -20.745 -5.367 18.949 1.00 89.19 98 HIS A CA 1
ATOM 708 C C . HIS A 1 98 ? -20.571 -5.457 20.471 1.00 89.19 98 HIS A C 1
ATOM 710 O O . HIS A 1 98 ? -21.013 -6.440 21.068 1.00 89.19 98 HIS A O 1
ATOM 716 N N . ARG A 1 99 ? -20.037 -4.408 21.116 1.00 88.31 99 ARG A N 1
ATOM 717 C CA . ARG A 1 99 ? -19.898 -4.353 22.580 1.00 88.31 99 ARG A CA 1
ATOM 718 C C . ARG A 1 99 ? -21.237 -4.482 23.298 1.00 88.31 99 ARG A C 1
ATOM 720 O O . ARG A 1 99 ? -21.319 -5.213 24.278 1.00 88.31 99 ARG A O 1
ATOM 727 N N . GLN A 1 100 ? -22.288 -3.816 22.821 1.00 88.69 100 GLN A N 1
ATOM 728 C CA . GLN A 1 100 ? -23.625 -3.931 23.412 1.00 88.69 100 GLN A CA 1
ATOM 729 C C . GLN A 1 100 ? -24.171 -5.363 23.338 1.00 88.69 100 GLN A C 1
ATOM 731 O O . GLN A 1 100 ? -24.858 -5.804 24.256 1.00 88.69 100 GLN A O 1
ATOM 736 N N . ARG A 1 101 ? -23.853 -6.103 22.268 1.00 89.56 101 ARG A N 1
ATOM 737 C CA . ARG A 1 101 ? -24.314 -7.485 22.076 1.00 89.56 101 ARG A CA 1
ATOM 738 C C . ARG A 1 101 ? -23.497 -8.520 22.845 1.00 89.56 101 ARG A C 1
ATOM 740 O O . ARG A 1 101 ? -24.082 -9.451 23.388 1.00 89.56 101 ARG A O 1
ATOM 747 N N . THR A 1 102 ? -22.171 -8.404 22.859 1.00 89.50 102 THR A N 1
ATOM 748 C CA . THR A 1 102 ? -21.275 -9.435 23.421 1.00 89.50 102 THR A CA 1
ATOM 749 C C . THR A 1 102 ? -20.707 -9.067 24.791 1.00 89.50 102 THR A C 1
ATOM 751 O O . THR A 1 102 ? -20.089 -9.904 25.444 1.00 89.50 102 THR A O 1
ATOM 754 N N . GLY A 1 103 ? -20.900 -7.824 25.236 1.00 87.25 103 GLY A N 1
ATOM 755 C CA . GLY A 1 103 ? -20.311 -7.278 26.458 1.00 87.25 103 GLY A CA 1
ATOM 756 C C . GLY A 1 103 ? -18.835 -6.890 26.322 1.00 87.25 103 GLY A C 1
ATOM 757 O O . GLY A 1 103 ? -18.249 -6.414 27.291 1.00 87.25 103 GLY A O 1
ATOM 758 N N . SER A 1 104 ? -18.214 -7.070 25.150 1.00 86.19 104 SER A N 1
ATOM 759 C CA . SER A 1 104 ? -16.793 -6.767 24.927 1.00 86.19 104 SER A CA 1
ATOM 760 C C . SER A 1 104 ? -16.525 -6.263 23.510 1.00 86.19 104 SER A C 1
ATOM 762 O O . SER A 1 104 ? -17.309 -6.529 22.608 1.00 86.19 104 SER A O 1
ATOM 764 N N . PHE A 1 105 ? -15.428 -5.538 23.292 1.00 88.19 105 PHE A N 1
ATOM 765 C CA . PHE A 1 105 ? -14.995 -5.177 21.938 1.00 88.19 105 PHE A CA 1
ATOM 766 C C . PHE A 1 105 ? -14.473 -6.406 21.173 1.00 88.19 105 PHE A C 1
ATOM 768 O O . PHE A 1 105 ? -13.922 -7.319 21.801 1.00 88.19 105 PHE A O 1
ATOM 775 N N . PRO A 1 106 ? -14.615 -6.449 19.836 1.00 89.62 106 PRO A N 1
ATOM 776 C CA . PRO A 1 106 ? -14.180 -7.601 19.049 1.00 89.62 106 PRO A CA 1
ATOM 777 C C . PRO A 1 106 ? -12.661 -7.795 19.133 1.00 89.62 106 PRO A C 1
ATOM 779 O O . PRO A 1 106 ? -11.913 -6.829 19.302 1.00 89.62 106 PRO A O 1
ATOM 782 N N . ALA A 1 107 ? -12.173 -9.031 19.022 1.00 88.06 107 ALA A N 1
ATOM 783 C CA . ALA A 1 107 ? -10.724 -9.268 18.992 1.00 88.06 107 ALA A CA 1
ATOM 784 C C . ALA A 1 107 ? -10.116 -8.867 17.638 1.00 88.06 107 ALA A C 1
ATOM 786 O O . ALA A 1 107 ? -8.961 -8.442 17.576 1.00 88.06 107 ALA A O 1
ATOM 787 N N . SER A 1 108 ? -10.911 -8.944 16.570 1.00 87.25 108 SER A N 1
ATOM 788 C CA . SER A 1 108 ? -10.525 -8.578 15.209 1.00 87.25 108 SER A CA 1
ATOM 789 C C . SER A 1 108 ? -11.644 -7.833 14.464 1.00 87.25 108 SER A C 1
ATOM 791 O O . SER A 1 108 ? -12.821 -8.046 14.755 1.00 87.25 108 SER A O 1
ATOM 793 N N . PRO A 1 109 ? -11.315 -6.990 13.467 1.00 85.12 109 PRO A N 1
ATOM 794 C CA . PRO A 1 109 ? -12.310 -6.339 12.613 1.00 85.12 109 PRO A CA 1
ATOM 795 C C . PRO A 1 109 ? -13.289 -7.295 11.927 1.00 85.12 109 PRO A C 1
ATOM 797 O O . PRO A 1 109 ? -14.438 -6.932 11.694 1.00 85.12 109 PRO A O 1
ATOM 800 N N . ASP A 1 110 ? -12.851 -8.520 11.636 1.00 86.62 110 ASP A N 1
ATOM 801 C CA . ASP A 1 110 ? -13.638 -9.527 10.920 1.00 86.62 110 ASP A CA 1
ATOM 802 C C . ASP A 1 110 ? -14.849 -10.032 11.733 1.00 86.62 110 ASP A C 1
ATOM 804 O O . ASP A 1 110 ? -15.781 -10.614 11.180 1.00 86.62 110 ASP A O 1
ATOM 808 N N . GLU A 1 111 ? -14.877 -9.781 13.047 1.00 87.50 111 GLU A N 1
ATOM 809 C CA . GLU A 1 111 ? -16.009 -10.100 13.931 1.00 87.50 111 GLU A CA 1
ATOM 810 C C . GLU A 1 111 ? -17.158 -9.075 13.842 1.00 87.50 111 GLU A C 1
ATOM 812 O O . GLU A 1 111 ? -18.240 -9.285 14.410 1.00 87.50 111 GLU A O 1
ATOM 817 N N . LEU A 1 112 ? -16.956 -7.959 13.134 1.00 86.00 112 LEU A N 1
ATOM 818 C CA . LEU A 1 112 ? -17.979 -6.943 12.900 1.00 86.00 112 LEU A CA 1
ATOM 819 C C . LEU A 1 112 ? -18.942 -7.394 11.795 1.00 86.00 112 LEU A C 1
ATOM 821 O O . LEU A 1 112 ? -18.809 -7.054 10.621 1.00 86.00 112 LEU A O 1
ATOM 825 N N . VAL A 1 113 ? -19.950 -8.174 12.187 1.00 82.00 113 VAL A N 1
ATOM 826 C CA . VAL A 1 113 ? -20.984 -8.674 11.269 1.00 82.00 113 VAL A CA 1
ATOM 827 C C . VAL A 1 113 ? -21.692 -7.515 10.562 1.00 82.00 113 VAL A C 1
ATOM 829 O O . VAL A 1 113 ? -22.345 -6.703 11.213 1.00 82.00 113 VAL A O 1
ATOM 832 N N . GLY A 1 114 ? -21.618 -7.494 9.229 1.00 81.56 114 GLY A N 1
ATOM 833 C CA . GLY A 1 114 ? -22.309 -6.518 8.380 1.00 81.56 114 GLY A CA 1
ATOM 834 C C . GLY A 1 114 ? -21.503 -5.260 8.055 1.00 81.56 114 GLY A C 1
ATOM 835 O O . GLY A 1 114 ? -21.970 -4.456 7.253 1.00 81.56 114 GLY A O 1
ATOM 836 N N . LEU A 1 115 ? -20.297 -5.106 8.612 1.00 86.69 115 LEU A N 1
ATOM 837 C CA . LEU A 1 115 ? -19.400 -4.005 8.277 1.00 86.69 115 LEU A CA 1
ATOM 838 C C . LEU A 1 115 ? -18.250 -4.502 7.398 1.00 86.69 115 LEU A C 1
ATOM 840 O O . LEU A 1 115 ? -17.429 -5.311 7.820 1.00 86.69 115 LEU A O 1
ATOM 844 N N . GLU A 1 116 ? -18.137 -3.962 6.187 1.00 88.12 116 GLU A N 1
ATOM 845 C CA . GLU A 1 116 ? -16.903 -4.093 5.412 1.00 88.12 116 GLU A CA 1
ATOM 846 C C . GLU A 1 116 ? -15.867 -3.087 5.914 1.00 88.12 116 GLU A C 1
ATOM 848 O O . GLU A 1 116 ? -16.125 -1.876 5.892 1.00 88.12 116 GLU A O 1
ATOM 853 N N . TRP A 1 117 ? -14.699 -3.587 6.334 1.00 87.56 117 TRP A N 1
ATOM 854 C CA . TRP A 1 117 ? -13.604 -2.752 6.827 1.00 87.56 117 TRP A CA 1
ATOM 855 C C . TRP A 1 117 ? -13.179 -1.722 5.768 1.00 87.56 117 TRP A C 1
ATOM 857 O O . TRP A 1 117 ? -12.835 -2.116 4.646 1.00 87.56 117 TRP A O 1
ATOM 867 N N . PRO A 1 118 ? -13.207 -0.415 6.087 1.00 87.94 118 PRO A N 1
ATOM 868 C CA . PRO A 1 118 ? -12.964 0.625 5.099 1.00 87.94 118 PRO A CA 1
ATOM 869 C C . PRO A 1 118 ? -11.488 0.706 4.704 1.00 87.94 118 PRO A C 1
ATOM 871 O O . PRO A 1 118 ? -10.595 0.184 5.379 1.00 87.94 118 PRO A O 1
ATOM 874 N N . GLY A 1 119 ? -11.227 1.388 3.593 1.00 85.56 119 GLY A N 1
ATOM 875 C CA . GLY A 1 119 ? -9.885 1.596 3.059 1.00 85.56 119 GLY A CA 1
ATOM 876 C C . GLY A 1 119 ? -9.300 0.356 2.404 1.00 85.56 119 GLY 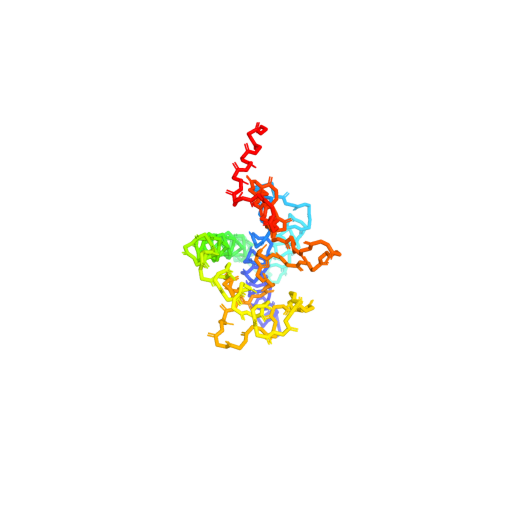A C 1
ATOM 877 O O . GLY A 1 119 ? -8.091 0.142 2.456 1.00 85.56 119 GLY A O 1
ATOM 878 N N . LYS A 1 120 ? -10.136 -0.493 1.804 1.00 85.62 120 LYS A N 1
ATOM 879 C CA . LYS A 1 120 ? -9.666 -1.675 1.079 1.00 85.62 120 LYS A CA 1
ATOM 880 C C . LYS A 1 120 ? -8.749 -1.268 -0.075 1.00 85.62 120 LYS A C 1
ATOM 882 O O . LYS A 1 120 ? -9.067 -0.379 -0.862 1.00 85.62 120 LYS A O 1
ATOM 887 N N . ARG A 1 121 ? -7.623 -1.967 -0.194 1.00 84.38 121 ARG A N 1
ATOM 888 C CA . ARG A 1 121 ? -6.614 -1.747 -1.235 1.00 84.38 121 ARG A CA 1
ATOM 889 C C . ARG A 1 121 ? -6.405 -3.017 -2.054 1.00 84.38 121 ARG A C 1
ATOM 891 O O . ARG A 1 121 ? -6.719 -4.118 -1.608 1.00 84.38 121 ARG A O 1
ATOM 898 N N . LEU A 1 122 ? -5.908 -2.855 -3.276 1.00 83.75 122 LEU A N 1
ATOM 899 C CA . LEU A 1 122 ? -5.722 -3.928 -4.253 1.00 83.75 122 LEU A CA 1
ATOM 900 C C . LEU A 1 122 ? -4.527 -4.817 -3.908 1.00 83.75 122 LEU A C 1
ATOM 902 O O . LEU A 1 122 ? -4.634 -6.037 -3.970 1.00 83.75 122 LEU A O 1
ATOM 906 N N . LEU A 1 123 ? -3.384 -4.208 -3.576 1.00 81.06 123 LEU A N 1
ATOM 907 C CA . LEU A 1 123 ? -2.117 -4.924 -3.350 1.00 81.06 123 LEU A CA 1
ATOM 908 C C . LEU A 1 123 ? -1.589 -4.809 -1.913 1.00 81.06 123 LEU A C 1
ATOM 910 O O . LEU A 1 123 ? -0.502 -5.306 -1.620 1.00 81.06 123 LEU A O 1
ATOM 914 N N . ARG A 1 124 ? -2.317 -4.129 -1.022 1.00 79.25 124 ARG A N 1
ATOM 915 C CA . ARG A 1 124 ? -1.927 -3.906 0.378 1.00 79.25 124 ARG A CA 1
ATOM 916 C C . ARG A 1 124 ? -3.139 -4.010 1.306 1.00 79.25 124 ARG A C 1
ATOM 918 O O . ARG A 1 124 ? -4.279 -4.037 0.855 1.00 79.25 124 ARG A O 1
ATOM 925 N N . ALA A 1 125 ? -2.874 -4.094 2.607 1.00 81.56 125 ALA A N 1
ATOM 926 C CA . ALA A 1 125 ? -3.908 -4.020 3.635 1.00 81.56 125 ALA A CA 1
ATOM 927 C C . ALA A 1 125 ? -4.462 -2.591 3.766 1.00 81.56 125 ALA A C 1
ATOM 929 O O . ALA A 1 125 ? -3.845 -1.635 3.287 1.00 81.56 125 ALA A O 1
ATOM 930 N N . SER A 1 126 ? -5.608 -2.462 4.439 1.00 83.81 126 SER A N 1
ATOM 931 C CA . SER A 1 126 ? -6.198 -1.158 4.748 1.00 83.81 126 SER A CA 1
ATOM 932 C C . SER A 1 126 ? -5.224 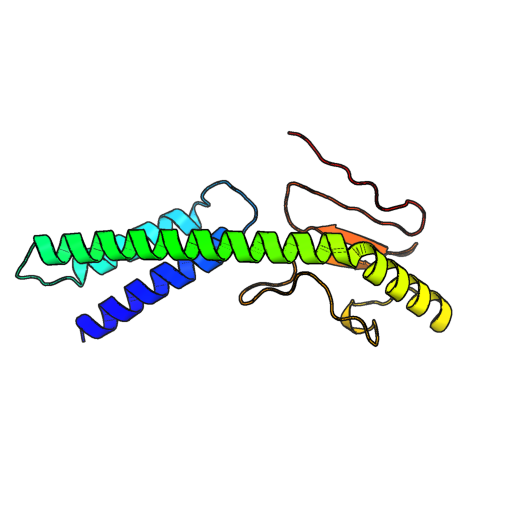-0.275 5.538 1.00 83.81 126 SER A C 1
ATOM 934 O O . SER A 1 126 ? -4.476 -0.790 6.380 1.00 83.81 126 SER A O 1
ATOM 936 N N . PRO A 1 127 ? -5.201 1.046 5.279 1.00 81.81 127 PRO A N 1
ATOM 937 C CA . PRO A 1 127 ? -4.410 1.970 6.079 1.00 81.81 127 PRO A CA 1
ATOM 938 C C . PRO A 1 127 ? -4.932 2.060 7.522 1.00 81.81 127 PRO A C 1
ATOM 940 O O . PRO A 1 127 ? -4.139 2.349 8.419 1.00 81.81 127 PRO A O 1
ATOM 943 N N . LEU A 1 128 ? -6.218 1.764 7.756 1.00 83.56 128 LEU A N 1
ATOM 944 C CA . LEU A 1 128 ? -6.834 1.741 9.079 1.00 83.56 128 LEU A CA 1
ATOM 945 C C . LEU A 1 128 ? -6.507 0.433 9.806 1.00 83.56 128 LEU A C 1
ATOM 947 O O . LEU A 1 128 ? -6.810 -0.663 9.328 1.00 83.56 128 LEU A O 1
ATOM 951 N N . GLN A 1 129 ? -5.906 0.571 10.980 1.00 85.62 129 GLN A N 1
ATOM 952 C CA . GLN A 1 129 ? -5.526 -0.503 11.885 1.00 85.62 129 GLN A CA 1
ATOM 953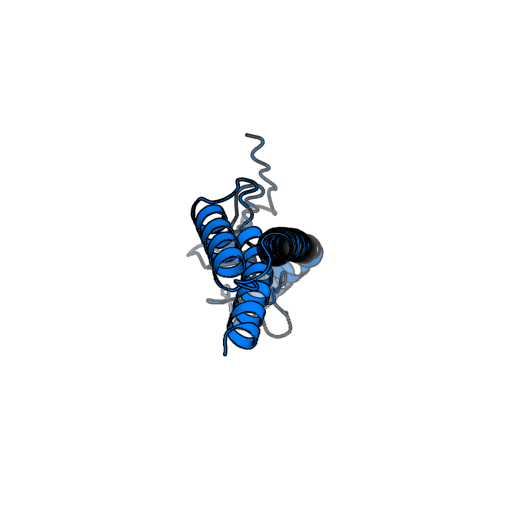 C C . GLN A 1 129 ? -6.435 -0.505 13.112 1.00 85.62 129 GLN A C 1
ATOM 955 O O . GLN A 1 129 ? -6.967 0.532 13.511 1.00 85.62 129 GLN A O 1
ATOM 960 N N . TYR A 1 130 ? -6.594 -1.685 13.703 1.00 85.81 130 TYR A N 1
ATOM 961 C CA . TYR A 1 130 ? -7.398 -1.912 14.895 1.00 85.81 130 TYR A CA 1
ATOM 962 C C . TYR A 1 130 ? -6.642 -2.792 15.876 1.00 85.81 130 TYR A C 1
ATOM 964 O O . TYR A 1 130 ? -6.040 -3.795 15.487 1.00 85.81 130 TYR A O 1
ATOM 972 N N . MET A 1 131 ? -6.738 -2.454 17.154 1.00 86.12 131 MET A N 1
ATOM 973 C CA . MET A 1 131 ? -6.294 -3.304 18.246 1.00 86.12 131 MET A CA 1
ATOM 974 C C . MET A 1 131 ? -7.238 -3.147 19.417 1.00 86.12 131 MET A C 1
ATOM 976 O O . MET A 1 131 ? -7.530 -2.038 19.856 1.00 86.12 131 MET A O 1
ATOM 980 N N . ARG A 1 132 ? -7.681 -4.274 19.956 1.00 84.19 132 ARG A N 1
ATOM 981 C CA . ARG A 1 132 ? -8.389 -4.302 21.226 1.00 84.19 132 ARG A CA 1
ATOM 982 C C . ARG A 1 132 ? -7.406 -4.051 22.370 1.00 84.19 132 ARG A C 1
ATOM 984 O O . ARG A 1 132 ? -6.322 -4.632 22.390 1.00 84.19 132 ARG A O 1
ATOM 991 N N . THR A 1 133 ? -7.804 -3.225 23.328 1.00 82.62 133 THR A N 1
ATOM 992 C CA . THR A 1 133 ? -7.084 -3.003 24.588 1.00 82.62 133 THR A CA 1
ATOM 993 C C . THR A 1 133 ? -7.897 -3.562 25.759 1.00 82.62 133 THR A C 1
ATOM 995 O O . THR A 1 133 ? -9.012 -4.052 25.569 1.00 82.62 133 THR A O 1
ATOM 998 N N . GLU A 1 134 ? -7.336 -3.552 26.970 1.00 79.00 134 GLU A N 1
ATOM 999 C CA . GLU A 1 134 ? -8.054 -4.011 28.171 1.00 79.00 134 GLU A CA 1
ATOM 1000 C C . GLU A 1 134 ? -9.268 -3.121 28.474 1.00 79.00 134 GLU A C 1
ATOM 1002 O O . GLU A 1 134 ? -10.354 -3.634 28.743 1.00 79.00 134 GLU A O 1
ATOM 1007 N N . ASP A 1 135 ? -9.104 -1.807 28.304 1.00 73.75 135 ASP A N 1
ATOM 1008 C CA . ASP A 1 135 ? -10.130 -0.803 28.604 1.00 73.75 135 ASP A CA 1
ATOM 1009 C C . ASP A 1 135 ? -10.984 -0.412 27.385 1.00 73.75 135 ASP A C 1
ATOM 1011 O O . ASP A 1 135 ? -11.924 0.371 27.503 1.00 73.75 135 ASP A O 1
ATOM 1015 N N . GLY A 1 136 ? -10.689 -0.937 26.190 1.00 78.19 136 GLY A N 1
ATOM 1016 C CA . GLY A 1 136 ? -11.421 -0.553 24.989 1.00 78.19 136 GLY A CA 1
ATOM 1017 C C . GLY A 1 136 ? -10.811 -1.036 23.680 1.00 78.19 136 GLY A C 1
ATOM 1018 O O . GLY A 1 136 ? -10.578 -2.227 23.463 1.00 78.19 136 GLY A O 1
ATOM 1019 N N . TYR A 1 137 ? -10.591 -0.091 22.774 1.00 80.31 137 TYR A N 1
ATOM 1020 C CA . TYR A 1 137 ? -9.942 -0.324 21.495 1.00 80.31 137 TYR A CA 1
ATOM 1021 C C . TYR A 1 137 ? -9.088 0.877 21.098 1.00 80.31 137 TYR A C 1
ATOM 1023 O O . TYR A 1 137 ? -9.255 1.979 21.617 1.00 80.31 137 TYR A O 1
ATOM 1031 N N . LEU A 1 138 ? -8.176 0.635 20.166 1.00 79.62 138 LEU A N 1
ATOM 1032 C CA . LEU A 1 138 ? -7.399 1.631 19.458 1.00 79.62 138 LEU A CA 1
ATOM 1033 C C . LEU A 1 138 ? -7.658 1.436 17.970 1.00 79.62 138 LEU A C 1
ATOM 1035 O O . LEU A 1 138 ? -7.420 0.361 17.417 1.00 79.62 138 LEU A O 1
ATOM 1039 N N . LEU A 1 139 ? -8.142 2.490 17.331 1.00 80.25 139 LEU A N 1
ATOM 1040 C CA . LEU A 1 139 ? -8.037 2.661 15.887 1.00 80.25 139 LEU A CA 1
ATOM 1041 C C . LEU A 1 139 ? -6.860 3.584 15.625 1.00 80.25 139 LEU A C 1
ATOM 1043 O O . LEU A 1 139 ? -6.640 4.493 16.412 1.00 80.25 139 LEU A O 1
ATOM 1047 N N . TRP A 1 140 ? -6.099 3.346 14.566 1.00 76.94 140 TRP A N 1
ATOM 1048 C CA . TRP A 1 140 ? -5.098 4.297 14.088 1.00 76.94 140 TRP A CA 1
ATOM 1049 C C . TRP A 1 140 ? -4.828 4.062 12.611 1.00 76.94 140 TRP A C 1
ATOM 1051 O O . TRP A 1 140 ? -5.114 2.993 12.073 1.00 76.94 140 TRP A O 1
ATOM 1061 N N . TYR A 1 141 ? -4.252 5.051 11.940 1.00 75.62 141 TYR A N 1
ATOM 1062 C CA . TYR A 1 141 ? -3.732 4.852 10.595 1.00 75.62 141 TYR A CA 1
ATOM 1063 C C . TYR A 1 141 ? -2.272 4.456 10.712 1.00 75.62 141 TYR A C 1
ATOM 1065 O O . TYR A 1 141 ? -1.521 5.072 11.462 1.00 75.62 141 TYR A O 1
ATOM 1073 N N . ARG A 1 142 ? -1.852 3.430 9.972 1.00 66.44 142 ARG A N 1
ATOM 1074 C CA . ARG A 1 142 ? -0.478 2.899 10.034 1.00 66.44 142 ARG A CA 1
ATOM 1075 C C . ARG A 1 142 ? 0.604 3.933 9.680 1.00 66.44 142 ARG A C 1
ATOM 1077 O O . ARG A 1 142 ? 1.777 3.688 9.932 1.00 66.44 142 ARG A O 1
ATOM 1084 N N . ASP A 1 143 ? 0.211 5.075 9.131 1.00 62.09 143 ASP A N 1
ATOM 1085 C CA . ASP A 1 143 ? 1.058 5.869 8.267 1.00 62.09 143 ASP A CA 1
ATOM 1086 C C . ASP A 1 143 ? 0.985 7.391 8.551 1.00 62.09 143 ASP A C 1
ATOM 1088 O O . ASP A 1 143 ? 0.229 8.154 7.943 1.00 62.09 143 ASP A O 1
ATOM 1092 N N . GLY A 1 144 ? 1.832 7.821 9.491 1.00 50.34 144 GLY A N 1
ATOM 1093 C CA . GLY A 1 144 ? 2.706 9.007 9.436 1.00 50.34 144 GLY A CA 1
ATOM 1094 C C . GLY A 1 144 ? 2.139 10.433 9.447 1.00 50.34 144 GLY A C 1
ATOM 1095 O O . GLY A 1 144 ? 2.823 11.323 9.937 1.00 50.34 144 GLY A O 1
ATOM 1096 N N . ARG A 1 145 ? 0.943 10.714 8.918 1.00 46.28 145 ARG A N 1
ATOM 1097 C CA . ARG A 1 145 ? 0.424 12.105 8.859 1.00 46.28 145 ARG A CA 1
ATOM 1098 C C . ARG A 1 145 ? -0.858 12.347 9.636 1.00 46.28 145 ARG A C 1
ATOM 1100 O O . ARG A 1 145 ? -1.226 13.498 9.861 1.00 46.28 145 ARG A O 1
ATOM 1107 N N . LEU A 1 146 ? -1.542 11.282 10.035 1.00 48.06 146 LEU A N 1
ATOM 1108 C CA . LEU A 1 146 ? -2.830 11.364 10.703 1.00 48.06 146 LEU A CA 1
ATOM 1109 C C . LEU A 1 146 ? -2.993 10.176 11.658 1.00 48.06 146 LEU A C 1
ATOM 1111 O O . LEU A 1 146 ? -3.578 9.156 11.302 1.00 48.06 146 LEU A O 1
ATOM 1115 N N . ASN A 1 147 ? -2.481 10.305 12.880 1.00 47.53 147 ASN A N 1
ATOM 1116 C CA . ASN A 1 147 ? -2.795 9.353 13.941 1.00 47.53 147 ASN A CA 1
ATOM 1117 C C . ASN A 1 147 ? -4.173 9.714 14.495 1.00 47.53 147 ASN A C 1
ATOM 1119 O O . ASN A 1 147 ? -4.312 10.610 15.321 1.00 47.53 147 ASN A O 1
ATOM 1123 N N . PHE A 1 148 ? -5.211 9.054 13.989 1.00 54.38 148 PHE A N 1
ATOM 1124 C CA . PHE A 1 148 ? -6.535 9.136 14.593 1.00 54.38 148 PHE A CA 1
ATOM 1125 C C . PHE A 1 148 ? -6.643 8.039 15.629 1.00 54.38 148 PHE A C 1
ATOM 1127 O O . PHE A 1 148 ? -6.947 6.908 15.266 1.00 54.38 148 PHE A O 1
ATOM 1134 N N . THR A 1 149 ? -6.395 8.377 16.887 1.00 53.66 149 THR A N 1
ATOM 1135 C CA . THR A 1 149 ? -6.573 7.440 17.989 1.00 53.66 149 THR A CA 1
ATOM 1136 C C . THR A 1 149 ? -7.967 7.627 18.567 1.00 53.66 149 THR A C 1
ATOM 1138 O O . THR A 1 149 ? -8.249 8.644 19.192 1.00 53.66 149 THR A O 1
ATOM 1141 N N . ALA A 1 150 ? -8.857 6.662 18.341 1.00 58.94 150 ALA A N 1
ATOM 1142 C CA . ALA A 1 150 ? -10.133 6.594 19.052 1.00 58.94 150 ALA A CA 1
ATOM 1143 C C . ALA A 1 150 ? -10.009 5.585 20.191 1.00 58.94 150 ALA A C 1
ATOM 1145 O O . ALA A 1 150 ? -9.655 4.434 19.931 1.00 58.94 150 ALA A O 1
ATOM 1146 N N . THR A 1 151 ? -10.300 6.020 21.416 1.00 60.72 151 THR A N 1
ATOM 1147 C CA . THR A 1 151 ? -10.460 5.146 22.585 1.00 60.72 151 THR A CA 1
ATOM 1148 C C . THR A 1 151 ? -11.915 5.156 23.041 1.00 60.72 151 THR A C 1
ATOM 1150 O O . THR A 1 151 ? -12.726 5.946 22.562 1.00 60.72 151 THR A O 1
ATOM 1153 N N . ASP A 1 152 ? -12.266 4.269 23.971 1.00 62.59 152 ASP A N 1
ATOM 1154 C CA . ASP A 1 152 ? -13.610 4.240 24.560 1.00 62.59 152 ASP A CA 1
ATOM 1155 C C . ASP A 1 152 ? -13.943 5.535 25.333 1.00 62.59 152 ASP A C 1
ATOM 1157 O O . ASP A 1 152 ? -15.103 5.927 25.423 1.00 62.59 152 ASP A O 1
ATOM 1161 N N . GLU A 1 153 ? -12.923 6.233 25.847 1.00 53.09 153 GLU A N 1
ATOM 1162 C CA . GLU A 1 153 ? -13.080 7.438 26.675 1.00 53.09 153 GLU A CA 1
ATOM 1163 C C . GLU A 1 153 ? -12.912 8.762 25.911 1.00 53.09 153 GLU A C 1
ATOM 1165 O O . GLU A 1 153 ? -13.363 9.799 26.394 1.00 53.09 153 GLU A O 1
ATOM 1170 N N . HIS A 1 154 ? -12.270 8.761 24.737 1.00 53.50 154 HIS A N 1
ATOM 1171 C CA . HIS A 1 154 ? -12.021 9.975 23.951 1.00 53.50 154 HIS A CA 1
ATOM 1172 C C . HIS A 1 154 ? -12.606 9.845 22.538 1.00 53.50 154 HIS A C 1
ATOM 1174 O O . HIS A 1 154 ? -12.279 8.918 21.793 1.00 53.50 154 HIS A O 1
ATOM 1180 N N . GLU A 1 155 ? -13.463 10.804 22.154 1.00 53.69 155 GLU A N 1
ATOM 1181 C CA . GLU A 1 155 ? -13.880 10.991 20.757 1.00 53.69 155 GLU A CA 1
ATOM 1182 C C . GLU A 1 155 ? -12.656 11.080 19.841 1.00 53.69 155 GLU A C 1
ATOM 1184 O O . GLU A 1 155 ? -11.620 11.572 20.280 1.00 53.69 155 GLU A O 1
ATOM 1189 N N . LEU A 1 156 ? -12.797 10.621 18.585 1.00 51.12 156 LEU A N 1
ATOM 1190 C CA . LEU A 1 156 ? -11.787 10.694 17.517 1.00 51.12 156 LEU A CA 1
ATOM 1191 C C . LEU A 1 156 ? -11.054 12.046 17.538 1.00 51.12 156 LEU A C 1
ATOM 1193 O O . LEU A 1 156 ? -11.479 13.011 16.899 1.00 51.12 156 LEU A O 1
ATOM 1197 N N . SER A 1 157 ? -9.941 12.120 18.263 1.00 46.47 157 SER A N 1
ATOM 1198 C CA . SER A 1 157 ? -9.124 13.316 18.316 1.00 46.47 157 SER A CA 1
ATOM 1199 C C . SER A 1 157 ? -8.186 13.245 17.123 1.00 46.47 157 SER A C 1
ATOM 1201 O O . SER A 1 157 ? -7.348 12.356 16.975 1.00 46.47 157 SER A O 1
ATOM 1203 N N . VAL A 1 158 ? -8.405 14.160 16.184 1.00 48.91 158 VAL A N 1
ATOM 1204 C CA . VAL A 1 158 ? -7.561 14.295 15.002 1.00 48.91 158 VAL A CA 1
ATOM 1205 C C . VAL A 1 158 ? -6.291 15.012 15.426 1.00 48.91 158 VAL A C 1
ATOM 1207 O O . VAL A 1 158 ? -6.184 16.231 15.288 1.00 48.91 158 VAL A O 1
ATOM 1210 N N . GLU A 1 159 ? -5.317 14.284 15.957 1.00 42.78 159 GLU A N 1
ATOM 1211 C CA . GLU A 1 159 ? -4.007 14.867 16.216 1.00 42.78 159 GLU A CA 1
ATOM 1212 C C . GLU A 1 159 ? -3.227 14.905 14.892 1.00 42.78 159 GLU A C 1
ATOM 1214 O O . GLU A 1 159 ? -2.461 14.009 14.537 1.00 42.78 159 GLU A O 1
ATOM 1219 N N . ARG A 1 160 ? -3.479 15.952 14.089 1.00 39.69 160 ARG A N 1
ATOM 1220 C CA . ARG A 1 160 ? -2.575 16.325 12.993 1.00 39.69 160 ARG A CA 1
ATOM 1221 C C . ARG A 1 160 ? -1.270 16.792 13.625 1.00 39.69 160 ARG A C 1
ATOM 1223 O O . ARG A 1 160 ? -1.162 17.957 14.007 1.00 39.69 160 ARG A O 1
ATOM 1230 N N . GLN A 1 161 ? -0.275 15.916 13.700 1.00 36.06 161 GLN A N 1
ATOM 1231 C CA . GLN A 1 161 ? 1.099 16.373 13.858 1.00 36.06 161 GLN A CA 1
ATOM 1232 C C . GLN A 1 161 ? 1.502 17.092 12.566 1.00 36.06 161 GLN A C 1
ATOM 1234 O O . GLN A 1 161 ? 1.773 16.474 11.538 1.00 36.06 161 GLN A O 1
ATOM 1239 N N . TYR A 1 162 ? 1.460 18.423 12.604 1.00 29.62 162 TYR A N 1
ATOM 1240 C CA . TYR A 1 162 ? 2.222 19.244 11.675 1.00 29.62 162 TYR A CA 1
ATOM 1241 C C . TYR A 1 162 ? 3.675 19.206 12.162 1.00 29.62 162 TYR A C 1
ATOM 1243 O O . TYR A 1 162 ? 4.026 19.952 13.074 1.00 29.62 162 TYR A O 1
ATOM 1251 N N . GLU A 1 163 ? 4.479 18.300 11.606 1.00 32.69 163 GLU A N 1
ATOM 1252 C CA . GLU A 1 163 ? 5.940 18.466 11.580 1.00 32.69 163 GLU A CA 1
ATOM 1253 C C . GLU A 1 163 ? 6.355 19.289 10.355 1.00 32.69 163 GLU A C 1
ATOM 1255 O O . GLU A 1 163 ? 5.833 19.018 9.243 1.00 32.69 163 GLU A O 1
#

Sequence (163 aa):
MRVLLLVVVLAASLVGGFFFRGDVDHSVSAPAVIVLSVCVLAADLLGSPKSRTARMGAAVLAGVLFAVGWYLGGRELEAATNDCAQRAEEVRTALAEHRQRTGSFPASPDELVGLEWPGKRLLRASPLQYMRTEDGYLLWYRDGRLNFTATDEHELSVERQYE

pLDDT: mean 80.96, std 14.54, range [29.62, 96.0]